Protein AF-A0A4Q3UGE0-F1 (afdb_monomer_lite)

Foldseek 3Di:
DDADQDPQQWQFADKDFPADWDADPPDPDDDDTDTDIDTDTTQQDTGHLVNLLPDPQNVVPCVVVPSPDPDGDDDPSRVCVNCVVSVHHD

pLDDT: mean 96.64, std 2.94, range [82.5, 98.56]

Structure (mmCIF, N/CA/C/O backbone):
data_AF-A0A4Q3UGE0-F1
#
_entry.id   AF-A0A4Q3UGE0-F1
#
loop_
_atom_site.group_PDB
_atom_site.id
_atom_site.type_symbol
_atom_site.label_atom_id
_atom_site.label_alt_id
_atom_site.label_comp_id
_atom_site.label_asym_id
_atom_site.label_entity_id
_atom_site.label_seq_id
_atom_site.pdbx_PDB_ins_code
_atom_site.Cartn_x
_atom_site.Cartn_y
_atom_site.Cartn_z
_atom_site.occupancy
_atom_site.B_iso_or_equiv
_atom_site.auth_seq_id
_atom_site.auth_comp_id
_atom_site.auth_asym_id
_atom_site.auth_atom_id
_atom_site.pdbx_PDB_model_num
ATOM 1 N N . PHE A 1 1 ? -1.579 -0.204 -2.104 1.00 97.81 1 PHE A N 1
ATOM 2 C CA . PHE A 1 1 ? -1.537 1.065 -1.346 1.00 97.81 1 PHE A CA 1
ATOM 3 C C . PHE A 1 1 ? -0.209 1.768 -1.568 1.00 97.81 1 PHE A C 1
ATOM 5 O O . PHE A 1 1 ? 0.781 1.081 -1.786 1.00 97.81 1 PHE A O 1
ATOM 12 N N . TYR A 1 2 ? -0.182 3.099 -1.491 1.00 97.50 2 TYR A N 1
ATOM 13 C CA . TYR A 1 2 ? 1.048 3.893 -1.441 1.00 97.50 2 TYR A CA 1
ATOM 14 C C . TYR A 1 2 ? 1.341 4.276 0.017 1.00 97.50 2 TYR A C 1
ATOM 16 O O . TYR A 1 2 ? 0.523 4.935 0.667 1.00 97.50 2 TYR A O 1
ATOM 24 N N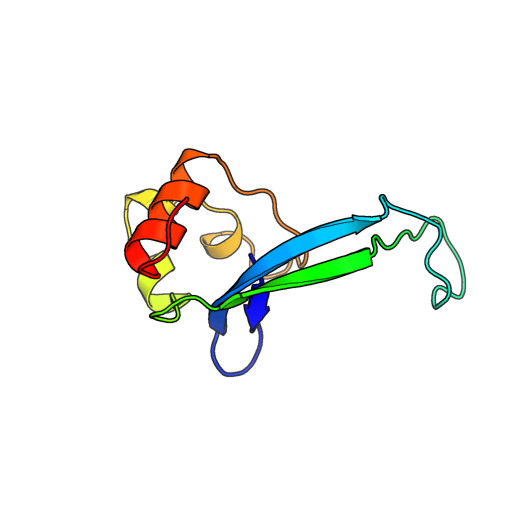 . TYR A 1 3 ? 2.473 3.802 0.540 1.00 97.75 3 TYR A N 1
ATOM 25 C CA . TYR A 1 3 ? 2.857 3.898 1.950 1.00 97.75 3 TYR A CA 1
ATOM 26 C C . TYR A 1 3 ? 4.157 4.694 2.111 1.00 97.75 3 TYR A C 1
ATOM 28 O O . TYR A 1 3 ? 5.178 4.357 1.514 1.00 97.75 3 TYR A O 1
ATOM 36 N N . HIS A 1 4 ? 4.136 5.729 2.950 1.00 96.69 4 HIS A N 1
ATOM 37 C CA . HIS A 1 4 ? 5.334 6.463 3.355 1.00 96.69 4 HIS A CA 1
ATOM 38 C C . HIS A 1 4 ? 6.013 5.727 4.510 1.00 96.69 4 HIS A C 1
ATOM 40 O O . HIS A 1 4 ? 5.453 5.659 5.598 1.00 96.69 4 HIS A O 1
ATOM 46 N N . SER A 1 5 ? 7.220 5.194 4.308 1.00 92.75 5 SER A N 1
ATOM 47 C CA . SER A 1 5 ? 7.855 4.276 5.267 1.00 92.75 5 SER A CA 1
ATOM 48 C C . SER A 1 5 ? 8.750 4.918 6.329 1.00 92.75 5 SER A C 1
ATOM 50 O O . SER A 1 5 ? 9.047 4.260 7.328 1.00 92.75 5 SER A O 1
ATOM 52 N N . ASN A 1 6 ? 9.166 6.177 6.153 1.00 86.56 6 ASN A N 1
ATOM 53 C CA . ASN A 1 6 ? 10.187 6.790 7.006 1.00 86.56 6 ASN A CA 1
ATOM 54 C C . ASN A 1 6 ? 9.612 7.793 8.025 1.00 86.56 6 ASN A C 1
ATOM 56 O O . ASN A 1 6 ? 9.569 7.486 9.215 1.00 86.56 6 ASN A O 1
ATOM 60 N N . ALA A 1 7 ? 9.137 8.958 7.568 1.00 82.50 7 ALA A N 1
ATOM 61 C CA . ALA A 1 7 ? 8.626 10.013 8.447 1.00 82.50 7 ALA A CA 1
ATOM 62 C C . ALA A 1 7 ? 7.177 9.746 8.892 1.00 82.50 7 ALA A C 1
ATOM 64 O O . ALA A 1 7 ? 6.944 9.415 10.051 1.00 82.50 7 ALA A O 1
ATOM 65 N N . ASP A 1 8 ? 6.222 9.819 7.961 1.00 86.81 8 ASP A N 1
ATOM 66 C CA . ASP A 1 8 ? 4.789 9.773 8.292 1.00 86.81 8 ASP A CA 1
ATOM 67 C C . ASP A 1 8 ? 4.317 8.389 8.756 1.00 86.81 8 ASP A C 1
ATOM 69 O O . ASP A 1 8 ? 3.367 8.285 9.530 1.00 86.81 8 ASP A O 1
ATOM 73 N N . LYS A 1 9 ? 4.973 7.319 8.273 1.00 95.88 9 LYS A N 1
ATOM 74 C CA . LYS A 1 9 ? 4.598 5.913 8.520 1.00 95.88 9 LYS A CA 1
ATOM 75 C C . LYS A 1 9 ? 3.104 5.699 8.320 1.00 95.88 9 LYS A C 1
ATOM 77 O O . LYS A 1 9 ? 2.408 5.261 9.231 1.00 95.88 9 LYS A O 1
ATOM 82 N N . ALA A 1 10 ? 2.610 6.037 7.135 1.00 97.94 10 ALA A N 1
ATOM 83 C CA . ALA A 1 10 ? 1.185 6.031 6.840 1.00 97.94 10 ALA A CA 1
ATOM 84 C C . ALA A 1 10 ? 0.892 5.595 5.407 1.00 97.94 10 ALA A C 1
ATOM 86 O O . ALA A 1 10 ? 1.663 5.860 4.481 1.00 97.94 10 ALA A O 1
ATOM 87 N N . VAL A 1 11 ? -0.257 4.949 5.226 1.00 98.06 11 VAL A N 1
ATOM 88 C CA . VAL A 1 11 ? -0.890 4.817 3.918 1.00 98.06 11 VAL A CA 1
ATOM 89 C C . VAL A 1 11 ? -1.507 6.166 3.578 1.00 98.06 11 VAL A C 1
ATOM 91 O O . VAL A 1 11 ? -2.325 6.680 4.338 1.00 98.06 11 VAL A O 1
ATOM 94 N N . VAL A 1 12 ? -1.110 6.738 2.446 1.00 98.12 12 VAL A N 1
ATOM 95 C CA . VAL A 1 12 ? -1.527 8.090 2.033 1.00 98.12 12 VAL A CA 1
ATOM 96 C C . VAL A 1 12 ? -2.325 8.091 0.733 1.00 98.12 12 VAL A C 1
ATOM 98 O O . VAL A 1 12 ? -2.943 9.094 0.389 1.00 98.12 12 VAL A O 1
ATOM 101 N N . GLY A 1 13 ? -2.345 6.972 0.007 1.00 98.06 13 GLY A N 1
ATOM 102 C CA . GLY A 1 13 ? -3.060 6.878 -1.259 1.00 98.06 13 GLY A CA 1
ATOM 103 C C . GLY A 1 13 ? -3.128 5.476 -1.840 1.00 98.06 13 GLY A C 1
ATOM 104 O O . GLY A 1 13 ? -2.627 4.493 -1.280 1.00 98.06 13 GLY A O 1
ATOM 105 N N . ILE A 1 14 ? -3.749 5.407 -3.009 1.00 98.56 14 ILE A N 1
ATOM 106 C CA . ILE A 1 14 ? -3.891 4.219 -3.835 1.00 98.56 14 ILE A CA 1
ATOM 107 C C . ILE A 1 14 ? -3.018 4.386 -5.079 1.00 98.56 14 ILE A C 1
ATOM 109 O O . ILE A 1 14 ? -3.080 5.395 -5.780 1.00 98.56 14 ILE A O 1
ATOM 113 N N . GLY A 1 15 ? -2.200 3.368 -5.339 1.00 97.88 15 GLY A N 1
ATOM 114 C CA . GLY A 1 15 ? -1.448 3.223 -6.579 1.00 97.88 15 GLY A CA 1
ATOM 115 C C . GLY A 1 15 ? -2.034 2.097 -7.422 1.00 97.88 15 GLY A C 1
ATOM 116 O O . GLY A 1 15 ? -2.589 1.142 -6.875 1.00 97.88 15 GLY A O 1
ATOM 117 N N . GLU A 1 16 ? -1.886 2.210 -8.734 1.00 98.19 16 GLU A N 1
ATOM 118 C CA . GLU A 1 16 ? -2.331 1.223 -9.715 1.00 98.19 16 GLU A CA 1
ATOM 119 C C . GLU A 1 16 ? -1.135 0.747 -10.538 1.00 98.19 16 GLU A C 1
ATOM 121 O O . GLU A 1 16 ? -0.331 1.561 -10.995 1.00 98.19 16 GLU A O 1
ATOM 126 N N . VAL A 1 17 ? -1.025 -0.567 -10.739 1.00 98.12 17 VAL A N 1
ATOM 127 C CA . VAL A 1 17 ? -0.038 -1.152 -11.652 1.00 98.12 17 VAL A CA 1
ATOM 128 C C . VAL A 1 17 ? -0.516 -0.925 -13.082 1.00 98.12 17 VAL A C 1
ATOM 130 O O . VAL A 1 17 ? -1.554 -1.446 -13.476 1.00 98.12 17 VAL A O 1
ATOM 133 N N . VAL A 1 18 ? 0.252 -0.168 -1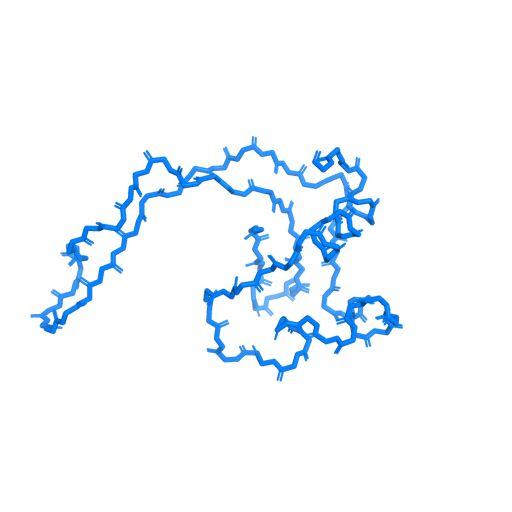3.863 1.00 98.38 18 VAL A N 1
ATOM 134 C CA . VAL A 1 18 ? -0.073 0.149 -15.268 1.00 98.38 18 VAL A CA 1
ATOM 135 C C . VAL A 1 18 ? 0.760 -0.642 -16.262 1.00 98.38 18 VAL A C 1
ATOM 137 O O . VAL A 1 18 ? 0.405 -0.740 -17.434 1.00 98.38 18 VAL A O 1
ATOM 140 N N . LYS A 1 19 ? 1.854 -1.241 -15.790 1.00 98.38 19 LYS A N 1
ATOM 141 C CA . LYS A 1 19 ? 2.679 -2.164 -16.557 1.00 98.38 19 LYS A CA 1
ATOM 142 C C . LYS A 1 19 ? 3.141 -3.285 -15.645 1.00 98.38 19 LYS A C 1
ATOM 144 O O . LYS A 1 19 ? 3.658 -3.037 -14.556 1.00 98.38 19 LYS A O 1
ATOM 149 N N . THR A 1 20 ? 2.947 -4.519 -16.097 1.00 97.75 20 THR A N 1
ATOM 150 C CA . THR A 1 20 ? 3.418 -5.712 -15.390 1.00 97.75 20 THR A CA 1
ATOM 151 C C . THR A 1 20 ? 4.940 -5.720 -15.274 1.00 97.75 20 THR A C 1
ATOM 153 O O . THR A 1 20 ? 5.624 -5.012 -16.009 1.00 97.75 20 THR A O 1
ATOM 156 N N . ALA A 1 21 ? 5.464 -6.547 -14.371 1.00 97.56 21 ALA A N 1
ATOM 157 C CA . ALA A 1 21 ? 6.892 -6.656 -14.101 1.00 97.56 21 ALA A CA 1
ATOM 158 C C . ALA A 1 21 ? 7.735 -6.848 -15.376 1.00 97.56 21 ALA A C 1
ATOM 160 O O . ALA A 1 21 ? 7.414 -7.672 -16.235 1.00 97.56 21 ALA A O 1
ATOM 161 N N . TYR A 1 22 ? 8.828 -6.096 -15.466 1.00 96.69 22 TYR A N 1
ATOM 162 C CA . TYR A 1 22 ? 9.850 -6.194 -16.506 1.00 96.69 22 TYR A CA 1
ATOM 163 C C . TYR A 1 22 ? 11.240 -6.053 -15.862 1.00 96.69 22 TYR A C 1
ATOM 165 O O . TYR A 1 22 ? 11.307 -5.605 -14.717 1.00 96.69 22 TYR A O 1
ATOM 173 N N . PRO A 1 23 ? 12.340 -6.452 -16.533 1.00 97.50 23 PRO A N 1
ATOM 174 C CA . PRO A 1 23 ? 13.686 -6.325 -15.977 1.00 97.50 23 PRO A CA 1
ATOM 175 C C . PRO A 1 23 ? 13.968 -4.903 -15.495 1.00 97.50 23 PRO A C 1
ATOM 177 O O . PRO A 1 23 ? 13.751 -3.947 -16.240 1.00 97.50 23 PRO A O 1
ATOM 180 N N . ASP A 1 24 ? 14.423 -4.773 -14.252 1.00 97.62 24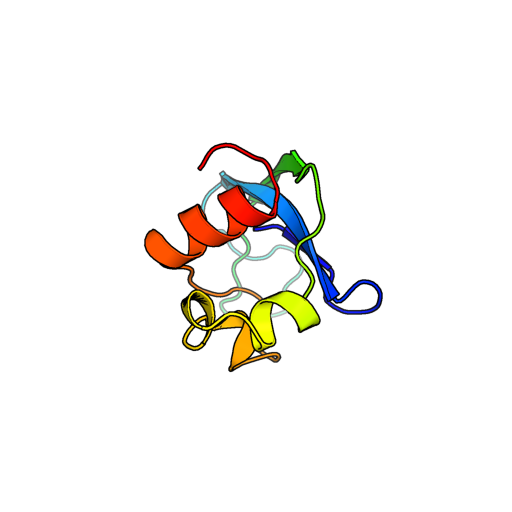 ASP A N 1
ATOM 181 C CA . ASP A 1 24 ? 14.697 -3.471 -13.652 1.00 97.62 24 ASP A CA 1
ATOM 182 C C . ASP A 1 24 ? 15.867 -2.793 -14.394 1.00 97.62 24 ASP A C 1
ATOM 184 O O . ASP A 1 24 ? 16.980 -3.325 -14.385 1.00 97.62 24 ASP A O 1
ATOM 188 N N . PRO A 1 25 ? 15.655 -1.627 -15.035 1.00 95.75 25 PRO A N 1
ATOM 189 C CA . PRO A 1 25 ? 16.692 -0.946 -15.809 1.00 95.75 25 PRO A CA 1
ATOM 190 C C . PRO A 1 25 ? 17.818 -0.371 -14.939 1.00 95.75 25 PRO A C 1
ATOM 192 O O . PRO A 1 25 ? 18.844 0.043 -15.473 1.00 95.75 25 PRO A O 1
ATOM 195 N N . THR A 1 26 ? 17.626 -0.310 -13.619 1.00 97.38 26 THR A N 1
ATOM 196 C CA . THR A 1 26 ? 18.623 0.169 -12.652 1.00 97.38 26 THR A CA 1
ATOM 197 C C . THR A 1 26 ? 19.419 -0.964 -12.008 1.00 97.38 26 THR A C 1
ATOM 199 O O . THR A 1 26 ? 20.416 -0.706 -11.335 1.00 97.38 26 THR A O 1
ATOM 202 N N . ALA A 1 27 ? 19.009 -2.218 -12.216 1.00 96.69 27 ALA A N 1
ATOM 203 C CA . ALA A 1 27 ? 19.701 -3.364 -11.655 1.00 96.69 27 ALA A CA 1
ATOM 204 C C . ALA A 1 27 ? 21.018 -3.629 -12.395 1.00 96.69 27 ALA A C 1
ATOM 206 O O . ALA A 1 27 ? 21.040 -3.899 -13.593 1.00 96.69 27 ALA A O 1
ATOM 207 N N . GLU A 1 28 ? 22.125 -3.618 -11.655 1.00 95.50 28 GLU A N 1
ATOM 208 C CA . GLU A 1 28 ? 23.453 -3.917 -12.205 1.00 95.50 28 GLU A CA 1
ATOM 209 C C . GLU A 1 28 ? 23.636 -5.411 -12.525 1.00 95.50 28 GLU A C 1
ATOM 211 O O . GLU A 1 28 ? 24.396 -5.777 -13.420 1.00 95.50 28 GLU A O 1
ATOM 216 N N . SER A 1 29 ? 22.959 -6.298 -11.785 1.00 94.31 29 SER A N 1
ATOM 217 C CA . SER A 1 29 ? 23.008 -7.750 -11.991 1.00 94.31 29 SER A CA 1
ATOM 218 C C . SER A 1 29 ? 21.849 -8.473 -11.297 1.00 94.31 29 SER A C 1
ATOM 220 O O . SER A 1 29 ? 21.277 -7.962 -10.337 1.00 94.31 29 SER A O 1
ATOM 222 N N . GLY A 1 30 ? 21.538 -9.696 -11.740 1.00 92.81 30 GLY A N 1
ATOM 223 C CA . GLY A 1 30 ? 20.542 -10.571 -11.111 1.00 92.81 30 GLY A CA 1
ATOM 224 C C . GLY A 1 30 ? 19.133 -10.484 -11.720 1.00 92.81 30 GLY A C 1
ATOM 225 O O . GLY A 1 30 ? 18.898 -9.711 -12.645 1.00 92.81 30 GLY A O 1
ATOM 226 N N . PRO A 1 31 ? 18.183 -11.304 -11.231 1.00 96.00 31 PRO A N 1
ATOM 227 C CA . PRO A 1 31 ? 16.846 -11.443 -11.812 1.00 96.00 31 PRO A CA 1
ATOM 228 C C . PRO A 1 31 ? 15.862 -10.374 -11.297 1.00 96.00 31 PRO A C 1
ATOM 230 O O . PRO A 1 31 ? 14.717 -10.687 -10.970 1.00 96.00 31 PRO A O 1
ATOM 233 N N . TRP A 1 32 ? 16.306 -9.122 -11.160 1.00 97.50 32 TRP A N 1
ATOM 234 C CA . TRP A 1 32 ? 15.467 -8.047 -10.628 1.00 97.50 32 TRP A CA 1
ATOM 235 C C . TRP A 1 32 ? 14.447 -7.574 -11.654 1.00 97.50 32 TRP A C 1
ATOM 237 O O . TRP A 1 32 ? 14.757 -7.379 -12.830 1.00 97.50 32 TRP A O 1
ATOM 247 N N . VAL A 1 33 ? 13.222 -7.363 -11.183 1.00 97.31 33 VAL A N 1
ATOM 248 C CA . VAL A 1 33 ? 12.121 -6.849 -11.989 1.00 97.31 33 VAL A CA 1
ATOM 249 C C . VAL A 1 33 ? 11.423 -5.709 -11.265 1.00 97.31 33 VAL A C 1
ATOM 251 O O . VAL A 1 33 ? 11.326 -5.714 -10.038 1.00 97.31 33 VAL A O 1
ATOM 254 N N . SER A 1 34 ? 10.894 -4.764 -12.035 1.00 96.94 34 SER A N 1
ATOM 255 C CA . SER A 1 34 ? 10.134 -3.624 -11.539 1.00 96.94 34 SER A CA 1
ATOM 256 C C . SER A 1 34 ? 8.876 -3.436 -12.394 1.00 96.94 34 SER A C 1
ATOM 258 O O . SER A 1 34 ? 8.967 -3.487 -13.621 1.00 96.94 34 SER A O 1
ATOM 260 N N . PRO A 1 35 ? 7.677 -3.314 -11.805 1.00 97.81 35 PRO A N 1
ATOM 261 C CA . PRO A 1 35 ? 6.483 -2.873 -12.519 1.00 97.81 35 PRO A CA 1
ATOM 262 C C . PRO A 1 35 ? 6.423 -1.341 -12.594 1.00 97.81 35 PRO A C 1
ATOM 264 O O . PRO A 1 35 ? 7.009 -0.650 -11.761 1.00 97.81 35 PRO A O 1
ATOM 267 N N . ASP A 1 36 ? 5.613 -0.805 -13.510 1.00 98.31 36 ASP A N 1
ATOM 268 C CA . ASP A 1 36 ? 5.264 0.621 -13.462 1.00 98.31 36 ASP A CA 1
ATOM 269 C C . ASP A 1 36 ? 3.984 0.809 -12.650 1.00 98.31 36 ASP A C 1
ATOM 271 O O . ASP A 1 36 ? 2.967 0.145 -12.889 1.00 98.31 36 ASP A O 1
ATOM 275 N N . ILE A 1 37 ? 4.025 1.758 -11.716 1.00 98.00 37 ILE A N 1
ATOM 276 C CA . ILE A 1 37 ? 2.878 2.177 -10.913 1.00 98.00 37 ILE A CA 1
ATOM 277 C C . ILE A 1 37 ? 2.539 3.637 -11.200 1.00 98.00 37 ILE A C 1
ATOM 279 O O . ILE A 1 37 ? 3.428 4.475 -11.340 1.00 98.00 37 ILE A O 1
ATOM 283 N N . ARG A 1 38 ? 1.246 3.963 -11.245 1.00 98.00 38 ARG A N 1
ATOM 284 C CA . ARG A 1 38 ? 0.765 5.351 -11.247 1.00 98.00 38 ARG A CA 1
ATOM 285 C C . ARG A 1 38 ? 0.025 5.669 -9.956 1.00 98.00 38 ARG A C 1
ATOM 287 O O . ARG A 1 38 ? -0.564 4.782 -9.336 1.00 98.00 38 ARG A O 1
ATOM 294 N N . ALA A 1 39 ? 0.009 6.945 -9.583 1.00 98.19 39 ALA A N 1
ATOM 295 C CA . ALA A 1 39 ? -0.915 7.437 -8.571 1.00 98.19 39 ALA A CA 1
ATOM 296 C C . ALA A 1 39 ? -2.347 7.377 -9.129 1.00 98.19 39 ALA A C 1
ATOM 298 O O . ALA A 1 39 ? -2.601 7.915 -10.206 1.00 98.19 39 ALA A O 1
ATOM 299 N N . ASN A 1 40 ? -3.255 6.711 -8.413 1.00 97.75 40 ASN A N 1
ATOM 300 C CA . ASN A 1 40 ? -4.675 6.669 -8.763 1.00 97.75 40 ASN A CA 1
ATOM 301 C C . ASN A 1 40 ? -5.435 7.767 -8.004 1.00 97.75 40 ASN A C 1
ATOM 303 O O . ASN A 1 40 ? -5.896 8.734 -8.602 1.00 97.75 40 ASN A O 1
ATOM 307 N N . GLU A 1 41 ? -5.486 7.674 -6.673 1.00 97.69 41 GLU A N 1
ATOM 308 C CA . GLU A 1 41 ? -6.114 8.693 -5.827 1.00 97.69 41 GLU A CA 1
ATOM 309 C C . GLU A 1 41 ? -5.453 8.780 -4.439 1.00 97.69 41 GLU A C 1
ATOM 311 O O . GLU A 1 41 ? -4.934 7.776 -3.935 1.00 97.69 41 GLU A O 1
ATOM 316 N N . PRO A 1 42 ? -5.445 9.961 -3.795 1.00 98.25 42 PRO A N 1
ATOM 317 C CA . PRO A 1 42 ? -5.046 10.089 -2.398 1.00 98.25 42 PRO A CA 1
ATOM 318 C C . PRO A 1 42 ? -6.142 9.571 -1.456 1.00 98.25 42 PRO A C 1
ATOM 320 O O . PRO A 1 42 ? -7.332 9.635 -1.762 1.00 98.25 42 PRO A O 1
ATOM 323 N N . LEU A 1 43 ? -5.753 9.128 -0.258 1.00 98.44 43 LEU A N 1
ATOM 324 C CA . LEU A 1 43 ? -6.713 8.946 0.829 1.00 98.44 43 LEU A CA 1
ATOM 325 C C . LEU A 1 43 ? -7.160 10.315 1.354 1.00 98.44 43 LEU A C 1
ATOM 327 O O . LEU A 1 43 ? -6.360 11.245 1.439 1.00 98.44 43 LEU A O 1
ATOM 331 N N . LYS A 1 44 ? -8.425 10.437 1.775 1.00 98.31 44 LYS A N 1
ATOM 332 C CA . LYS A 1 44 ? -8.917 11.666 2.430 1.00 98.31 44 LYS A CA 1
ATOM 333 C C . LYS A 1 44 ? -8.282 11.860 3.802 1.00 98.31 44 LYS A C 1
ATOM 335 O O . LYS A 1 44 ? -8.058 12.988 4.230 1.00 98.31 44 LYS A O 1
ATOM 340 N N . LYS A 1 45 ? -8.022 10.749 4.489 1.00 98.00 45 LYS A N 1
ATOM 341 C CA . LYS A 1 45 ? -7.320 10.694 5.768 1.00 98.00 45 LYS A CA 1
ATOM 342 C C . LYS A 1 45 ? -6.181 9.674 5.652 1.00 98.00 45 LYS A C 1
ATOM 344 O O . LYS A 1 45 ? -6.466 8.516 5.352 1.00 98.00 45 LYS A O 1
ATOM 349 N N . PRO A 1 46 ? -4.916 10.052 5.898 1.00 98.06 46 PRO A N 1
ATOM 350 C CA . PRO A 1 46 ? -3.841 9.077 6.020 1.00 98.06 46 PRO A CA 1
ATOM 351 C C . PRO A 1 46 ? -4.146 8.048 7.113 1.00 98.06 46 PRO A C 1
ATOM 353 O O . PRO A 1 46 ? -4.612 8.416 8.192 1.00 98.06 46 PRO A O 1
ATOM 356 N N . VAL A 1 47 ? -3.867 6.774 6.841 1.00 98.25 47 VAL A N 1
ATOM 357 C CA . VAL A 1 47 ? -3.987 5.694 7.830 1.00 98.25 47 VAL A CA 1
ATOM 358 C C . VAL A 1 47 ? -2.594 5.365 8.339 1.00 98.25 47 VAL A C 1
ATOM 360 O O . VAL A 1 47 ? -1.765 4.825 7.605 1.00 98.25 47 VAL A O 1
ATOM 363 N N . THR A 1 48 ? -2.311 5.733 9.583 1.00 98.00 48 THR A N 1
ATOM 364 C CA . THR A 1 48 ? -0.974 5.572 10.165 1.00 98.00 48 THR A CA 1
ATOM 365 C C . THR A 1 48 ? -0.701 4.121 10.558 1.00 98.00 48 THR A C 1
ATOM 367 O O . THR A 1 48 ? -1.603 3.359 10.904 1.00 98.00 48 THR A O 1
ATOM 370 N N . LEU A 1 49 ? 0.574 3.734 10.584 1.00 97.44 49 LEU A N 1
ATOM 371 C CA . LEU A 1 49 ? 1.013 2.439 11.098 1.00 97.44 49 LEU A CA 1
ATOM 372 C C . LEU A 1 49 ? 0.636 2.271 12.577 1.00 97.44 49 LEU A C 1
ATOM 374 O O . LEU A 1 49 ? 0.368 1.158 13.017 1.00 97.44 49 LEU A O 1
ATOM 378 N N . ALA A 1 50 ? 0.622 3.361 13.349 1.00 96.44 50 ALA A N 1
ATOM 379 C CA . ALA A 1 50 ? 0.202 3.338 14.746 1.00 96.44 50 ALA A CA 1
ATOM 380 C C . ALA A 1 50 ? -1.285 2.972 14.883 1.00 96.44 50 ALA A C 1
ATOM 382 O O . ALA A 1 50 ? -1.609 2.090 15.673 1.00 96.44 50 ALA A O 1
ATOM 383 N N . GLU A 1 51 ? -2.161 3.586 14.078 1.00 97.25 51 GLU A N 1
ATOM 384 C CA . GLU A 1 51 ? -3.582 3.216 14.001 1.00 97.25 51 GLU A CA 1
ATOM 385 C C . GLU A 1 51 ? -3.747 1.765 13.531 1.00 97.25 51 GLU A C 1
ATOM 387 O O . GLU A 1 51 ? -4.464 0.998 14.166 1.00 97.25 51 GLU A O 1
ATOM 392 N N . ALA A 1 52 ? -3.029 1.353 12.480 1.00 97.38 52 ALA A N 1
ATOM 393 C CA . ALA A 1 52 ? -3.114 -0.009 11.952 1.00 97.38 52 ALA A CA 1
ATOM 394 C C . ALA A 1 52 ? -2.685 -1.080 12.972 1.00 97.38 52 ALA A C 1
ATOM 396 O O . ALA A 1 52 ? -3.279 -2.151 13.025 1.00 97.38 52 ALA A O 1
ATOM 397 N N . LYS A 1 53 ? -1.685 -0.791 13.815 1.00 96.69 53 LYS A N 1
ATOM 398 C CA . LYS A 1 53 ? -1.186 -1.718 14.847 1.00 96.69 53 LYS A CA 1
ATOM 399 C C . LYS A 1 53 ? -2.179 -2.001 15.969 1.00 96.69 53 LYS A C 1
ATOM 401 O O . LYS A 1 53 ? -2.092 -3.059 16.585 1.00 96.69 53 LYS A O 1
ATOM 406 N N . VAL A 1 54 ? -3.060 -1.052 16.280 1.00 97.56 54 VAL A N 1
ATOM 407 C CA . VAL A 1 54 ? -4.060 -1.207 17.350 1.00 97.56 54 VAL A CA 1
ATOM 408 C C . VAL A 1 54 ? -5.423 -1.643 16.817 1.00 97.56 54 VAL A C 1
ATOM 410 O O . VAL A 1 54 ? -6.327 -1.901 17.607 1.00 97.56 54 VAL A O 1
ATOM 413 N N . ASP A 1 55 ? -5.576 -1.737 15.495 1.00 97.81 55 ASP A N 1
ATOM 414 C CA . ASP A 1 55 ? -6.813 -2.156 14.853 1.00 97.81 55 ASP A CA 1
ATOM 415 C C . ASP 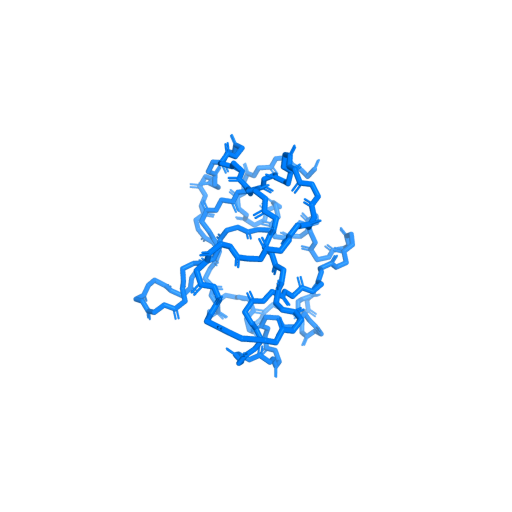A 1 55 ? -6.915 -3.695 14.799 1.00 97.81 55 ASP A C 1
ATOM 417 O O . ASP A 1 55 ? -6.123 -4.345 14.108 1.00 97.81 55 ASP A O 1
ATOM 421 N N . PRO A 1 56 ? -7.902 -4.314 15.477 1.00 97.25 56 PRO A N 1
ATOM 422 C CA . PRO A 1 56 ? -8.044 -5.768 15.513 1.00 97.25 56 PRO A CA 1
ATOM 423 C C . PRO A 1 56 ? -8.263 -6.407 14.138 1.00 97.25 56 PRO A C 1
ATOM 425 O O . PRO A 1 56 ? -7.936 -7.580 13.960 1.00 97.25 56 PRO A O 1
ATOM 428 N N . VAL A 1 57 ? -8.825 -5.664 13.178 1.00 97.44 57 VAL A N 1
ATOM 429 C CA . VAL A 1 57 ? -9.088 -6.154 11.816 1.00 97.44 57 VAL A CA 1
ATOM 430 C C . VAL A 1 57 ? -7.788 -6.288 11.023 1.00 97.44 57 VAL A C 1
ATOM 432 O O . VAL A 1 57 ? -7.692 -7.137 10.143 1.00 97.44 57 VAL A O 1
ATOM 435 N N . LEU A 1 58 ? -6.776 -5.481 11.350 1.00 97.88 58 LEU A N 1
ATOM 436 C CA . LEU A 1 58 ? -5.494 -5.422 10.643 1.00 97.88 58 LEU A CA 1
ATOM 437 C C . LEU A 1 58 ? -4.375 -6.179 11.360 1.00 97.88 58 LEU A C 1
ATOM 439 O O . LEU A 1 58 ? -3.230 -6.134 10.915 1.00 97.88 58 LEU A O 1
ATOM 443 N N . LYS A 1 59 ? -4.685 -6.8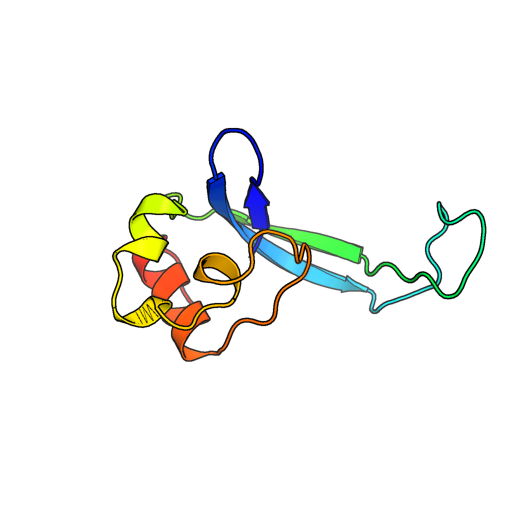89 12.450 1.00 96.56 59 LYS A N 1
ATOM 444 C CA . LYS A 1 59 ? -3.692 -7.584 13.283 1.00 96.56 59 LYS A CA 1
ATOM 445 C C . LYS A 1 59 ? -2.793 -8.543 12.490 1.00 96.56 59 LYS A C 1
ATOM 447 O O . LYS A 1 59 ? -1.633 -8.720 12.845 1.00 96.56 59 LYS A O 1
ATOM 452 N N . ASP A 1 60 ? -3.328 -9.151 11.430 1.00 96.44 60 ASP A N 1
ATOM 453 C CA . ASP A 1 60 ? -2.632 -10.140 10.601 1.00 96.44 60 ASP A CA 1
ATOM 454 C C . ASP A 1 60 ? -2.027 -9.514 9.331 1.00 96.44 60 ASP A C 1
ATOM 456 O O . ASP A 1 60 ? -1.251 -10.168 8.631 1.00 96.44 60 ASP A O 1
ATOM 460 N N . MET A 1 61 ? -2.302 -8.230 9.068 1.00 98.00 61 MET A N 1
ATOM 461 C CA . MET A 1 61 ? -1.802 -7.524 7.893 1.00 98.00 61 MET A CA 1
ATOM 462 C C . MET A 1 61 ? -0.277 -7.496 7.901 1.00 98.00 61 MET A C 1
ATOM 464 O O . MET A 1 61 ? 0.364 -7.149 8.897 1.00 98.00 61 MET A O 1
ATOM 468 N N . VAL A 1 62 ? 0.330 -7.810 6.756 1.00 97.88 62 VAL A N 1
ATOM 469 C CA . VAL A 1 62 ? 1.794 -7.883 6.623 1.00 97.88 62 VAL A CA 1
ATOM 470 C C . VAL A 1 62 ? 2.465 -6.570 7.036 1.00 97.88 62 VAL A C 1
ATOM 472 O O . VAL A 1 62 ? 3.531 -6.598 7.647 1.00 97.88 62 VAL A O 1
ATOM 475 N N . LEU A 1 63 ? 1.805 -5.432 6.813 1.00 96.12 63 LEU A N 1
ATOM 476 C CA . LEU A 1 63 ? 2.302 -4.109 7.195 1.00 96.12 63 LEU A CA 1
ATOM 477 C C . LEU A 1 63 ? 2.541 -3.980 8.704 1.00 96.12 63 LEU A C 1
ATOM 479 O O . LEU A 1 63 ? 3.484 -3.314 9.134 1.00 96.12 63 LEU A O 1
ATOM 483 N N . VAL A 1 64 ? 1.697 -4.634 9.501 1.00 94.94 64 VAL A N 1
ATOM 484 C CA . VAL A 1 64 ? 1.754 -4.632 10.965 1.00 94.94 64 VAL A CA 1
ATOM 485 C C . VAL A 1 64 ? 2.853 -5.570 11.470 1.00 94.94 64 VAL A C 1
ATOM 487 O O . VAL A 1 64 ? 3.548 -5.232 12.432 1.00 94.94 64 VAL A O 1
ATOM 490 N N . ASN A 1 65 ? 3.063 -6.699 10.786 1.00 93.88 65 ASN A N 1
ATOM 491 C CA . ASN A 1 65 ? 3.880 -7.814 11.277 1.00 93.88 65 ASN A CA 1
ATOM 492 C C . ASN A 1 65 ? 5.276 -7.929 10.643 1.00 93.88 65 ASN A C 1
ATOM 494 O O . ASN A 1 65 ? 6.172 -8.531 11.232 1.00 93.88 65 ASN A O 1
ATOM 498 N N . ASN A 1 66 ? 5.497 -7.354 9.461 1.00 93.62 66 ASN A N 1
ATOM 499 C CA . ASN A 1 66 ? 6.764 -7.430 8.740 1.00 93.62 66 ASN A CA 1
ATOM 500 C C . ASN A 1 66 ? 7.126 -6.085 8.098 1.00 93.62 66 ASN A C 1
ATOM 502 O O . ASN A 1 66 ? 6.823 -5.802 6.940 1.00 93.62 66 ASN A O 1
ATOM 506 N N . SER A 1 67 ? 7.856 -5.264 8.850 1.00 85.44 67 SER A N 1
ATOM 507 C CA . SER A 1 67 ? 8.266 -3.922 8.426 1.00 85.44 67 SER A CA 1
ATOM 508 C C . SER A 1 67 ? 9.408 -3.887 7.405 1.00 85.44 67 SER A C 1
ATOM 510 O O . SER A 1 67 ? 9.709 -2.816 6.882 1.00 85.44 67 SER A O 1
ATOM 512 N N . ARG A 1 68 ? 10.072 -5.020 7.134 1.00 92.69 68 ARG A N 1
ATOM 513 C CA . ARG A 1 68 ? 11.222 -5.087 6.214 1.00 92.69 68 ARG A CA 1
ATOM 514 C C . ARG A 1 68 ? 10.833 -5.469 4.788 1.00 92.69 68 ARG A C 1
ATOM 516 O O . ARG A 1 68 ? 11.663 -5.343 3.893 1.00 92.69 68 ARG A O 1
ATOM 523 N N . LEU A 1 69 ? 9.598 -5.917 4.569 1.00 95.81 69 LEU A N 1
ATOM 524 C CA . LEU A 1 69 ? 9.095 -6.236 3.238 1.00 95.81 69 LEU A CA 1
ATOM 525 C C . LEU A 1 69 ? 8.509 -4.976 2.587 1.00 95.81 69 LEU A C 1
ATOM 527 O O . LEU A 1 69 ? 7.535 -4.425 3.086 1.00 95.81 69 LEU A O 1
ATOM 531 N N . SER A 1 70 ? 9.100 -4.500 1.492 1.00 94.69 70 SER A N 1
ATOM 532 C CA . SER A 1 70 ? 8.703 -3.241 0.837 1.00 94.69 70 SER A CA 1
ATOM 533 C C . SER A 1 70 ? 7.447 -3.363 -0.031 1.00 94.69 70 SER A C 1
ATOM 535 O O . SER A 1 70 ? 6.663 -2.419 -0.107 1.00 94.69 70 SER A O 1
ATOM 537 N N . VAL A 1 71 ? 7.234 -4.522 -0.658 1.00 96.56 71 VAL A N 1
ATOM 538 C CA . VAL A 1 71 ? 6.046 -4.838 -1.461 1.00 96.56 71 VAL A CA 1
ATOM 539 C C . VAL A 1 71 ? 5.318 -5.990 -0.794 1.00 96.56 71 VAL A C 1
ATOM 541 O O . VAL A 1 71 ? 5.867 -7.079 -0.649 1.00 96.56 71 VAL A O 1
ATOM 544 N N . GLN A 1 72 ? 4.091 -5.736 -0.354 1.00 98.00 72 GLN A N 1
ATOM 545 C CA . GLN A 1 72 ? 3.366 -6.632 0.539 1.00 98.00 72 GLN A CA 1
ATOM 546 C C . GLN A 1 72 ? 2.011 -7.016 -0.057 1.00 98.00 72 GLN A C 1
ATOM 548 O O . GLN A 1 72 ? 1.355 -6.163 -0.664 1.00 98.00 72 GLN A O 1
ATOM 553 N N . PRO A 1 73 ? 1.563 -8.269 0.129 1.00 97.88 73 PRO A N 1
ATOM 554 C CA . PRO A 1 73 ? 0.198 -8.640 -0.198 1.00 97.88 73 PRO A CA 1
ATOM 555 C C . PRO A 1 73 ? -0.780 -7.970 0.775 1.00 97.88 73 PRO A C 1
ATOM 557 O O . PRO A 1 73 ? -0.461 -7.735 1.941 1.00 97.88 73 PRO A O 1
ATOM 560 N N . VAL A 1 74 ? -1.978 -7.684 0.275 1.00 98.19 74 VAL A N 1
ATOM 561 C CA . VAL A 1 74 ? -3.109 -7.159 1.043 1.00 98.19 74 VAL A CA 1
ATOM 562 C C . VAL A 1 74 ? -4.335 -7.958 0.627 1.00 98.19 74 VAL A C 1
ATOM 564 O O . VAL A 1 74 ? -4.597 -8.106 -0.565 1.00 98.19 74 VAL A O 1
ATOM 567 N N . THR A 1 75 ? -5.063 -8.499 1.594 1.00 98.38 75 THR A N 1
ATOM 568 C CA . THR A 1 75 ? -6.319 -9.216 1.352 1.00 98.38 75 THR A CA 1
ATOM 569 C C . THR A 1 75 ? -7.455 -8.244 1.029 1.00 98.38 75 THR A C 1
ATOM 571 O O . THR A 1 75 ? -7.428 -7.078 1.425 1.00 98.38 75 THR A O 1
ATOM 574 N N . ASP A 1 76 ? -8.520 -8.728 0.391 1.00 98.31 76 ASP A N 1
ATOM 575 C CA . ASP A 1 76 ? -9.710 -7.912 0.108 1.00 98.31 76 ASP A CA 1
ATOM 576 C C . ASP A 1 76 ? -10.340 -7.305 1.373 1.00 98.31 76 ASP A C 1
ATOM 578 O O . ASP A 1 76 ? -10.910 -6.212 1.329 1.00 98.31 76 ASP A O 1
ATOM 582 N N . ALA A 1 77 ? -10.266 -8.014 2.504 1.00 98.19 77 ALA A N 1
ATOM 583 C CA . ALA A 1 77 ? -10.795 -7.542 3.780 1.00 98.19 77 ALA A CA 1
ATOM 584 C C . ALA A 1 77 ? -9.966 -6.370 4.327 1.00 98.19 77 ALA A C 1
ATOM 586 O O . ALA A 1 77 ? -10.527 -5.333 4.683 1.00 98.19 77 ALA A O 1
ATOM 587 N N . GLU A 1 78 ? -8.639 -6.507 4.324 1.00 98.50 78 GLU A N 1
ATOM 588 C CA . GLU A 1 78 ? -7.710 -5.445 4.726 1.00 98.50 78 GLU A CA 1
ATOM 589 C C . GLU A 1 78 ? -7.818 -4.234 3.797 1.00 98.50 78 GLU A C 1
ATOM 591 O O . GLU A 1 78 ? -7.876 -3.101 4.271 1.00 98.50 78 GLU A O 1
ATOM 596 N N . TRP A 1 79 ? -7.919 -4.463 2.482 1.00 98.56 79 TRP A N 1
ATOM 597 C CA . TRP A 1 79 ? -8.116 -3.413 1.484 1.00 98.56 79 TRP A CA 1
ATOM 598 C C . TRP A 1 79 ? -9.352 -2.571 1.798 1.00 98.56 79 TRP A C 1
ATOM 600 O O . TRP A 1 79 ? -9.254 -1.358 1.995 1.00 98.56 79 TRP A O 1
ATOM 610 N N . LYS A 1 80 ? -10.515 -3.224 1.916 1.00 98.56 80 LYS A N 1
ATOM 611 C CA . LYS A 1 80 ? -11.786 -2.550 2.215 1.00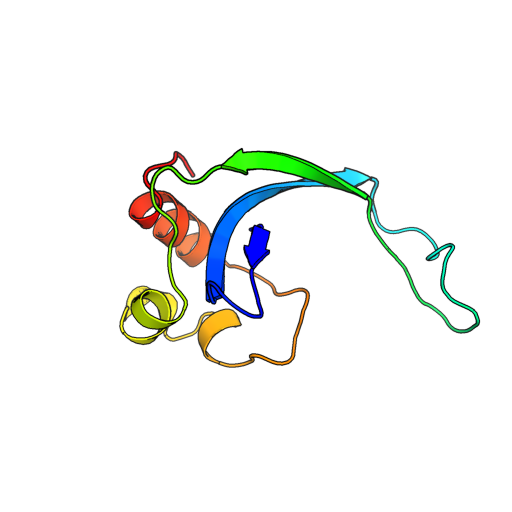 98.56 80 LYS A CA 1
ATOM 612 C C . LYS A 1 80 ? -11.718 -1.778 3.526 1.00 98.56 80 LYS A C 1
ATOM 614 O O . LYS A 1 80 ? -12.263 -0.677 3.619 1.00 98.56 80 LYS A O 1
ATOM 619 N N . HIS A 1 81 ? -11.057 -2.344 4.532 1.00 98.56 81 HIS A N 1
ATOM 620 C CA . HIS A 1 81 ? -10.937 -1.718 5.841 1.00 98.56 81 HIS A CA 1
ATOM 621 C C . HIS A 1 81 ? -10.037 -0.478 5.818 1.00 98.56 81 HIS A C 1
ATOM 623 O O . HIS A 1 81 ? -10.452 0.578 6.294 1.00 98.56 81 HIS A O 1
ATOM 629 N N . ILE A 1 82 ? -8.863 -0.549 5.183 1.00 98.44 82 ILE A N 1
ATOM 630 C CA . ILE A 1 82 ? -7.982 0.615 4.998 1.00 98.44 82 ILE A CA 1
ATOM 631 C C . ILE A 1 82 ? -8.674 1.699 4.162 1.00 98.44 82 ILE A C 1
ATOM 633 O O . ILE A 1 82 ? -8.626 2.867 4.546 1.00 98.44 82 ILE A O 1
ATOM 637 N N . CYS A 1 83 ? -9.371 1.347 3.074 1.00 98.44 83 CYS A N 1
ATOM 638 C CA . CYS A 1 83 ? -10.133 2.318 2.280 1.00 98.44 83 CYS A CA 1
ATOM 639 C C . CYS A 1 83 ? -11.211 3.020 3.120 1.00 98.44 83 CYS A C 1
ATOM 641 O O . CYS A 1 83 ? -11.340 4.245 3.062 1.00 98.44 83 CYS A O 1
ATOM 643 N N . LYS A 1 84 ? -11.930 2.270 3.970 1.00 98.50 84 LYS A N 1
ATOM 644 C CA . LYS A 1 84 ? -12.920 2.820 4.906 1.00 98.50 84 LYS A CA 1
ATOM 645 C C . LYS A 1 84 ? -12.286 3.796 5.901 1.00 98.50 84 LYS A C 1
ATOM 647 O O . LYS A 1 84 ? -12.798 4.902 6.058 1.00 98.50 84 LYS A O 1
ATOM 652 N N . LEU A 1 85 ? -11.185 3.413 6.554 1.00 98.31 85 LEU A N 1
ATOM 653 C CA . LEU A 1 85 ? -10.448 4.285 7.481 1.00 98.31 85 LEU A CA 1
ATOM 654 C C . LEU A 1 85 ? -9.908 5.539 6.775 1.00 98.31 85 LEU A C 1
ATOM 656 O O . LEU A 1 85 ? -9.933 6.632 7.342 1.00 98.31 85 LEU A O 1
ATOM 660 N N . GLY A 1 86 ? -9.471 5.376 5.526 1.00 98.19 86 GLY A N 1
ATOM 661 C CA . GLY A 1 86 ? -8.950 6.432 4.666 1.00 98.19 86 GLY A CA 1
ATOM 662 C C . GLY A 1 86 ? -10.003 7.328 4.014 1.00 98.19 86 GLY A C 1
ATOM 663 O O . GLY A 1 86 ? -9.650 8.306 3.352 1.00 98.19 86 GLY A O 1
ATOM 664 N N . GLY A 1 87 ? -11.293 7.021 4.185 1.00 98.25 87 GLY A N 1
ATOM 665 C CA . GLY A 1 87 ? -12.408 7.810 3.660 1.00 98.25 87 GLY A CA 1
ATOM 666 C C . GLY A 1 87 ? -12.616 7.717 2.143 1.00 98.25 87 GLY A C 1
ATOM 667 O O . GLY A 1 87 ? -13.234 8.619 1.563 1.00 98.25 87 GLY A O 1
ATOM 668 N N . VAL A 1 88 ? -12.123 6.658 1.501 1.00 97.50 88 VAL A N 1
ATOM 669 C CA . VAL A 1 88 ? -12.257 6.411 0.054 1.00 97.50 88 VAL A CA 1
ATOM 670 C C . VAL A 1 88 ? -13.099 5.169 -0.221 1.00 97.50 88 VAL A C 1
ATOM 672 O O . VAL A 1 88 ? -13.379 4.366 0.674 1.00 97.50 88 VAL A O 1
ATOM 675 N N . LYS A 1 89 ? -13.542 5.022 -1.469 1.00 95.44 89 LYS A N 1
ATOM 676 C CA . LYS A 1 89 ? -14.251 3.820 -1.898 1.00 95.44 89 LYS A CA 1
ATOM 677 C C . LYS A 1 89 ? -13.232 2.700 -2.132 1.00 95.44 89 LYS A C 1
ATOM 679 O O . LYS A 1 89 ? -12.137 2.955 -2.618 1.00 95.44 89 LYS A O 1
ATOM 684 N N . ALA A 1 90 ? -13.595 1.486 -1.728 1.00 89.12 90 ALA A N 1
ATOM 685 C CA . ALA A 1 90 ? -12.815 0.285 -2.002 1.00 89.12 90 ALA A CA 1
ATOM 686 C C . ALA A 1 90 ? -13.009 -0.203 -3.439 1.00 89.12 90 ALA A C 1
ATOM 688 O O . ALA A 1 90 ? -14.131 -0.015 -3.975 1.00 89.12 90 ALA A O 1
#

Sequence (90 aa):
FYYHSNADKAVVGIGEVVKTAYPDPTAESGPWVSPDIRANEPLKKPVTLAEAKVDPVLKDMVLVNNSRLSVQPVTDAEWKHICKLGGVKA

Radius of gyration: 14.25 Å; chains: 1; bounding box: 38×23×34 Å

Secondary structure (DSSP, 8-state):
-EEE-SSS-EEEEEEEEEEEEEE-TT-SSSS-EEEEEEEEEEEEEEEEHHHHHH-GGGTT-HHHH-TT-SS----HHHHHHHHHHTTS--